Protein AF-A0A7X8KWK8-F1 (afdb_monomer)

Radius of gyration: 16.05 Å; Cα contacts (8 Å, |Δi|>4): 42; chains: 1; bounding box: 39×16×37 Å

Mean predicted aligned error: 6.07 Å

Solvent-accessible surface area (backbone atoms only — not comparable to full-atom values): 3906 Å² total; per-resid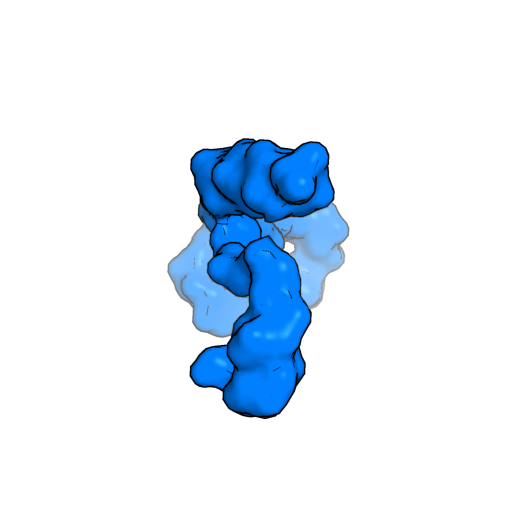ue (Å²): 126,99,63,60,65,74,56,61,75,69,43,89,71,90,78,69,51,65,50,71,47,63,52,88,80,44,56,76,66,60,36,54,53,49,32,68,74,70,73,47,94,64,69,44,77,52,62,34,62,66,45,49,53,50,48,56,55,58,73,74,108

Foldseek 3Di:
DPDDPVCVVVDLDDFDQFAWDALVPDDPVVSVVCCVVVVDNHIDDPGPVVRVVVVVVSVVD

Secondary structure (DSSP, 8-state):
--S-HHHHHH-S-------EE-TTSS-HHHHHHHHHHH---S-EE---HHHHHHHHHHHH-

Structure (mmCIF, N/CA/C/O backbone):
data_AF-A0A7X8KWK8-F1
#
_entry.id   AF-A0A7X8KWK8-F1
#
loop_
_atom_site.group_PDB
_atom_site.id
_atom_site.type_symbol
_atom_site.label_atom_id
_atom_site.label_alt_id
_atom_site.label_comp_id
_atom_site.label_asym_id
_atom_site.label_entity_id
_atom_site.label_seq_id
_atom_site.pdbx_PDB_ins_code
_atom_site.Cartn_x
_atom_site.Cartn_y
_atom_s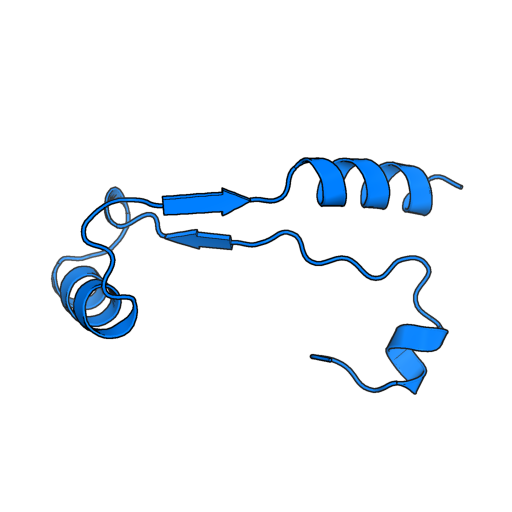ite.Cartn_z
_atom_site.occupancy
_atom_site.B_iso_or_equiv
_atom_site.auth_seq_id
_atom_site.auth_comp_id
_atom_site.auth_asym_id
_atom_site.auth_atom_id
_atom_site.pdbx_PDB_model_num
ATOM 1 N N . ALA A 1 1 ? -11.633 2.717 -6.935 1.00 66.94 1 ALA A N 1
ATOM 2 C CA . ALA A 1 1 ? -11.067 2.111 -5.713 1.00 66.94 1 ALA A CA 1
ATOM 3 C C . ALA A 1 1 ? -10.595 0.695 -6.036 1.00 66.94 1 ALA A C 1
ATOM 5 O O . ALA A 1 1 ? -11.140 0.103 -6.957 1.00 66.94 1 ALA A O 1
ATOM 6 N N . ASN A 1 2 ? -9.579 0.173 -5.339 1.00 83.69 2 ASN A N 1
ATOM 7 C CA . ASN A 1 2 ? -8.932 -1.106 -5.691 1.00 83.69 2 ASN A CA 1
ATOM 8 C C . ASN A 1 2 ? -9.668 -2.357 -5.175 1.00 83.69 2 ASN A C 1
ATOM 10 O O . ASN A 1 2 ? -9.256 -3.469 -5.484 1.00 83.69 2 ASN A O 1
ATOM 14 N N . PHE A 1 3 ? -10.732 -2.183 -4.389 1.00 91.06 3 PHE A N 1
ATOM 15 C CA . PHE A 1 3 ? -11.522 -3.263 -3.798 1.00 91.06 3 PHE A CA 1
ATOM 16 C C . PHE A 1 3 ? -13.021 -3.003 -4.017 1.00 91.06 3 PHE A C 1
ATOM 18 O O . PHE A 1 3 ? -13.400 -1.838 -4.178 1.00 91.06 3 PHE A O 1
ATOM 25 N N .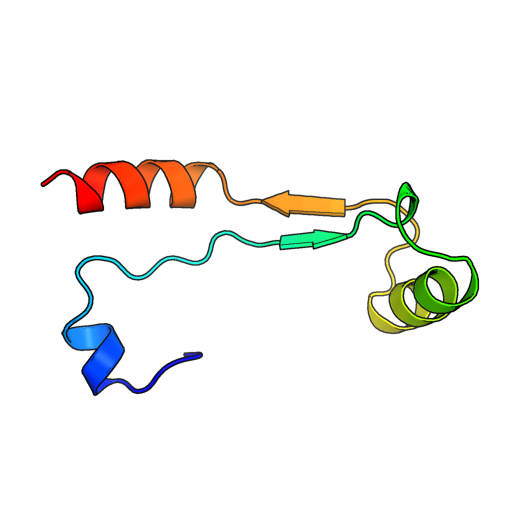 PRO A 1 4 ? -13.862 -4.055 -4.009 1.00 94.69 4 PRO A N 1
ATOM 26 C CA . PRO A 1 4 ? -15.317 -3.930 -4.045 1.00 94.69 4 PRO A CA 1
ATOM 27 C C . PRO A 1 4 ? -15.860 -3.018 -2.944 1.00 94.69 4 PRO A C 1
ATOM 29 O O . PRO A 1 4 ? -15.367 -3.029 -1.815 1.00 94.69 4 PRO A O 1
ATOM 32 N N . GLU A 1 5 ? -16.913 -2.272 -3.267 1.00 92.44 5 GLU A N 1
ATOM 33 C CA . GLU A 1 5 ? -17.530 -1.290 -2.371 1.00 92.44 5 GLU A CA 1
ATOM 34 C C . GLU A 1 5 ? -18.024 -1.923 -1.062 1.00 92.44 5 GLU A C 1
ATOM 36 O O . GLU A 1 5 ? -17.774 -1.390 0.018 1.00 92.44 5 GLU A O 1
ATOM 41 N N . ASP A 1 6 ? -18.586 -3.131 -1.137 1.00 94.44 6 ASP A N 1
ATOM 42 C CA . ASP A 1 6 ? -19.019 -3.901 0.034 1.00 94.44 6 ASP A CA 1
ATOM 43 C C . ASP A 1 6 ? -17.895 -4.166 1.043 1.00 94.44 6 ASP A C 1
ATOM 45 O O . ASP A 1 6 ? -18.140 -4.210 2.250 1.00 94.44 6 ASP A O 1
ATOM 49 N N . LEU A 1 7 ? -16.661 -4.357 0.567 1.00 92.38 7 LEU A N 1
ATOM 50 C CA . LEU A 1 7 ? -15.503 -4.561 1.438 1.00 92.38 7 LEU A CA 1
ATOM 51 C C . LEU A 1 7 ? -15.011 -3.238 2.015 1.00 92.38 7 LEU A C 1
ATOM 53 O O . LEU A 1 7 ? -14.644 -3.187 3.185 1.00 92.38 7 LEU A O 1
ATOM 57 N N . LEU A 1 8 ? -15.033 -2.170 1.217 1.00 91.81 8 LEU A N 1
ATOM 58 C CA . LEU A 1 8 ? -14.626 -0.837 1.659 1.00 91.81 8 LEU A CA 1
ATOM 59 C C . LEU A 1 8 ? -15.561 -0.295 2.744 1.00 91.81 8 LEU A C 1
ATOM 61 O O . LEU A 1 8 ? -15.083 0.264 3.725 1.00 91.81 8 LEU A O 1
ATOM 65 N N . ASN A 1 9 ? -16.866 -0.534 2.613 1.00 92.06 9 ASN A N 1
ATOM 66 C CA . ASN A 1 9 ? -17.875 -0.087 3.575 1.00 92.06 9 ASN A CA 1
ATOM 67 C C . ASN A 1 9 ? -17.832 -0.863 4.900 1.00 92.06 9 ASN A C 1
ATOM 69 O O . ASN A 1 9 ? -18.232 -0.338 5.936 1.00 92.06 9 ASN A O 1
ATOM 73 N N . LYS A 1 10 ? -17.351 -2.113 4.880 1.00 94.12 10 LYS A N 1
ATOM 74 C CA 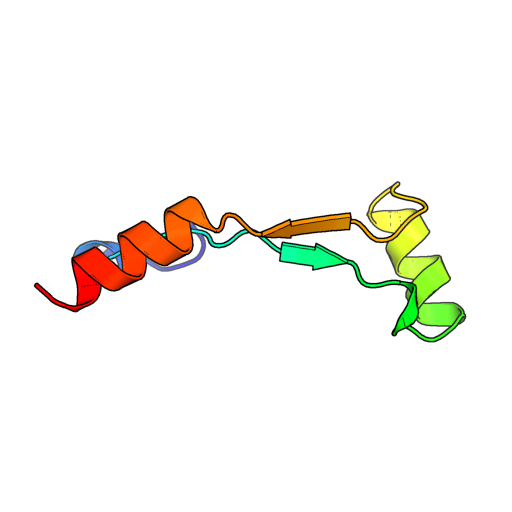. LYS A 1 10 ? -17.178 -2.950 6.083 1.00 94.12 10 LYS A CA 1
ATOM 75 C C . LYS A 1 10 ? -15.795 -2.809 6.717 1.00 94.12 10 LYS A C 1
ATOM 77 O O . LYS A 1 10 ? -15.583 -3.280 7.833 1.00 94.12 10 LYS A O 1
ATOM 82 N N . ALA A 1 11 ? -14.839 -2.215 6.009 1.00 90.56 11 ALA A N 1
ATOM 83 C CA . ALA A 1 11 ? -13.484 -2.051 6.502 1.00 90.56 11 ALA A CA 1
ATOM 84 C C . ALA A 1 11 ? -13.438 -1.009 7.627 1.00 90.56 11 ALA A C 1
ATOM 86 O O . ALA A 1 11 ? -13.977 0.087 7.513 1.00 90.56 11 ALA A O 1
ATOM 87 N N . LYS A 1 12 ? -12.720 -1.340 8.705 1.00 90.62 12 LYS A N 1
ATOM 88 C CA . LYS A 1 12 ? -12.515 -0.452 9.860 1.00 90.62 12 LYS A CA 1
ATOM 89 C C . LYS A 1 12 ? -11.758 0.833 9.501 1.00 90.62 12 LYS A C 1
ATOM 91 O O . LYS A 1 12 ? -11.979 1.876 10.102 1.00 90.62 12 LYS A O 1
ATOM 96 N N . SER A 1 13 ? -10.852 0.749 8.531 1.00 91.44 13 SER A N 1
ATOM 97 C CA . SER A 1 13 ? -10.103 1.882 7.998 1.00 91.44 13 SER A CA 1
ATOM 98 C C . SER A 1 13 ? -9.671 1.580 6.566 1.00 91.44 13 SER A C 1
ATOM 100 O O . SER A 1 13 ? -9.229 0.469 6.263 1.00 91.44 13 SER A O 1
ATOM 102 N N . VAL A 1 14 ? -9.779 2.574 5.685 1.00 91.81 14 VAL A N 1
ATOM 103 C CA . VAL A 1 14 ? -9.319 2.508 4.293 1.00 91.81 14 VAL A CA 1
ATOM 104 C C . VAL A 1 14 ? -8.315 3.634 4.075 1.00 91.81 14 VAL A C 1
ATOM 106 O O . VAL A 1 14 ? -8.671 4.812 4.110 1.00 91.81 14 VAL A O 1
ATOM 109 N N . LYS A 1 15 ? -7.046 3.283 3.847 1.00 90.62 15 LYS A N 1
ATOM 110 C CA . LYS A 1 15 ? -5.956 4.239 3.595 1.00 90.62 15 LYS A CA 1
ATOM 111 C C . LYS A 1 15 ? -5.034 3.725 2.494 1.00 90.62 15 LYS A C 1
ATOM 113 O O . LYS A 1 15 ? -4.875 2.522 2.301 1.00 90.62 15 LYS A O 1
ATOM 118 N N . HIS A 1 16 ? -4.374 4.652 1.808 1.00 90.50 16 HIS A N 1
ATOM 119 C CA . HIS A 1 16 ? -3.262 4.350 0.910 1.00 90.50 16 HIS A CA 1
ATOM 120 C C . HIS A 1 16 ? -1.949 4.757 1.573 1.00 90.50 16 HIS A C 1
ATOM 122 O O . HIS A 1 16 ? -1.812 5.888 2.039 1.00 90.50 16 HIS A O 1
ATOM 128 N N . PHE A 1 17 ? -0.974 3.852 1.594 1.00 93.00 17 PHE A N 1
ATOM 129 C CA . PHE A 1 17 ? 0.322 4.091 2.239 1.00 93.00 17 PHE A CA 1
ATOM 130 C C . PHE A 1 17 ? 1.385 4.639 1.283 1.00 93.00 17 PHE A C 1
ATOM 132 O O . PHE A 1 17 ? 2.497 4.933 1.709 1.00 93.00 17 PHE A O 1
ATOM 139 N N . GLY A 1 18 ? 1.035 4.820 0.008 1.00 90.38 18 GLY A N 1
ATOM 140 C CA . GLY A 1 18 ? 1.976 5.195 -1.040 1.00 90.38 18 GLY A CA 1
ATOM 141 C C . GLY A 1 18 ? 2.798 3.997 -1.507 1.00 90.38 18 GLY A C 1
ATOM 142 O O . GLY A 1 18 ? 2.295 2.875 -1.550 1.00 90.38 18 GLY A O 1
ATOM 143 N N . GLY A 1 19 ? 4.051 4.241 -1.875 1.00 87.88 19 GLY A N 1
ATOM 144 C CA . GLY A 1 19 ? 4.958 3.203 -2.350 1.00 87.88 19 G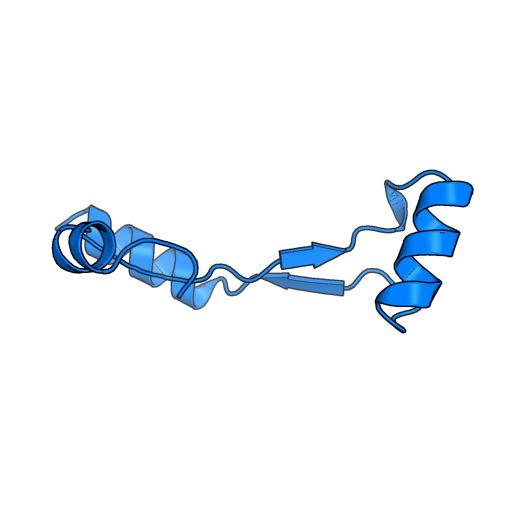LY A CA 1
ATOM 145 C C . GLY A 1 19 ? 6.366 3.734 -2.565 1.00 87.88 19 GLY A C 1
ATOM 146 O O . GLY A 1 19 ? 6.609 4.942 -2.513 1.00 87.88 19 GLY A O 1
ATOM 147 N N . GLU A 1 20 ? 7.301 2.826 -2.813 1.00 88.44 20 GLU A N 1
ATOM 148 C CA . GLU A 1 20 ? 8.694 3.173 -3.059 1.00 88.44 20 GLU A CA 1
ATOM 149 C C . GLU A 1 20 ? 9.285 2.398 -4.237 1.00 88.44 20 GLU A C 1
ATOM 151 O O . GLU A 1 20 ? 8.972 1.232 -4.472 1.00 88.44 20 GLU A O 1
ATOM 156 N N . PHE A 1 21 ? 10.175 3.068 -4.965 1.00 84.81 21 PHE A N 1
ATOM 157 C CA . PHE A 1 21 ? 11.044 2.478 -5.969 1.00 84.81 21 PHE A CA 1
ATOM 158 C C . PHE A 1 21 ? 12.472 2.504 -5.438 1.00 84.81 21 PHE A C 1
ATOM 160 O O . PHE A 1 21 ? 13.094 3.566 -5.372 1.00 84.81 21 PHE A O 1
ATOM 167 N N . ILE A 1 22 ? 12.996 1.331 -5.075 1.00 85.50 22 ILE A N 1
ATOM 168 C CA . ILE A 1 22 ? 14.391 1.166 -4.656 1.00 85.50 22 ILE A CA 1
ATOM 169 C C . ILE A 1 22 ? 15.170 0.516 -5.802 1.00 85.50 22 ILE A C 1
ATOM 171 O O . ILE A 1 22 ? 15.389 -0.696 -5.836 1.00 85.50 22 ILE A O 1
ATOM 175 N N . PHE A 1 23 ? 15.630 1.333 -6.745 1.00 81.81 23 PHE A N 1
ATOM 176 C CA . PHE A 1 23 ? 16.420 0.885 -7.892 1.00 81.81 23 PHE A CA 1
ATOM 177 C C . PHE A 1 23 ? 17.804 0.366 -7.500 1.00 81.81 23 PHE A C 1
ATOM 179 O O . PHE A 1 23 ? 18.432 -0.341 -8.288 1.00 81.81 23 PHE A O 1
ATOM 186 N N . LYS A 1 24 ? 18.312 0.719 -6.313 1.00 80.81 24 LYS A N 1
ATOM 187 C CA . LYS A 1 24 ? 19.552 0.143 -5.763 1.00 80.81 24 LYS A CA 1
ATOM 188 C C . LYS A 1 24 ? 19.444 -1.347 -5.436 1.00 80.81 24 LYS A C 1
ATOM 190 O O . LYS A 1 24 ? 20.468 -2.017 -5.414 1.00 80.81 24 LYS A O 1
ATOM 195 N N . LYS A 1 25 ? 18.234 -1.850 -5.183 1.00 82.00 25 LYS A N 1
ATOM 1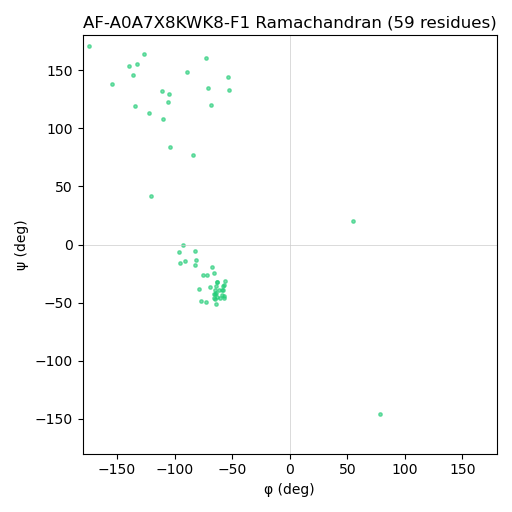96 C CA . LYS A 1 25 ? 17.982 -3.265 -4.874 1.00 82.00 25 LYS A CA 1
ATOM 197 C C . LYS A 1 25 ? 17.550 -4.082 -6.101 1.00 82.00 25 LYS A C 1
ATOM 199 O O . LYS A 1 25 ? 17.440 -5.295 -5.992 1.00 82.00 25 LYS A O 1
ATOM 204 N N . MET A 1 26 ? 17.315 -3.437 -7.248 1.00 83.50 26 MET A N 1
ATOM 205 C CA . MET A 1 26 ? 16.890 -4.083 -8.498 1.00 83.50 26 MET A CA 1
ATOM 206 C C . MET A 1 26 ? 18.090 -4.512 -9.347 1.00 83.50 26 MET A C 1
ATOM 208 O O . MET A 1 26 ? 19.115 -3.823 -9.379 1.00 83.50 26 MET A O 1
ATOM 212 N N . ASN A 1 27 ? 17.946 -5.606 -10.098 1.00 86.69 27 ASN A N 1
ATOM 213 C CA . ASN A 1 27 ? 18.952 -6.014 -11.082 1.00 86.69 27 ASN A CA 1
ATOM 214 C C . ASN A 1 27 ? 18.931 -5.081 -12.322 1.00 86.69 27 ASN A C 1
ATOM 216 O O . ASN A 1 27 ? 17.985 -4.320 -12.540 1.00 86.69 27 ASN A O 1
ATOM 220 N N . PHE A 1 28 ? 20.013 -5.061 -13.116 1.00 85.19 28 PHE A N 1
ATOM 221 C CA . PHE A 1 28 ? 20.201 -4.056 -14.181 1.00 85.19 28 PHE A CA 1
ATOM 222 C C . PHE A 1 28 ? 19.071 -4.042 -15.226 1.00 85.19 28 PHE A C 1
ATOM 224 O O . PHE A 1 28 ? 18.692 -2.963 -15.687 1.00 85.19 28 PHE A O 1
ATOM 231 N N . MET A 1 29 ? 18.508 -5.209 -15.561 1.00 87.06 29 MET A N 1
ATOM 232 C CA . MET A 1 29 ? 17.411 -5.335 -16.527 1.00 87.06 29 MET A CA 1
ATOM 233 C C . MET A 1 29 ? 16.079 -4.828 -15.960 1.00 87.06 29 MET A C 1
ATOM 235 O O . MET A 1 29 ? 15.443 -3.977 -16.585 1.00 87.06 29 MET A O 1
ATOM 239 N N . GLU A 1 30 ? 15.680 -5.262 -14.758 1.00 83.75 30 GLU A N 1
ATOM 240 C CA . GLU A 1 30 ? 14.468 -4.757 -14.090 1.00 83.75 30 GLU A CA 1
ATOM 241 C C . GLU A 1 30 ? 14.549 -3.247 -13.885 1.00 83.75 30 GLU A C 1
ATOM 243 O O . GLU A 1 30 ? 13.615 -2.509 -14.199 1.00 83.75 30 GLU A O 1
ATOM 248 N N . LYS A 1 31 ? 15.713 -2.761 -13.443 1.00 85.44 31 LYS A N 1
ATOM 249 C CA . LYS A 1 31 ? 15.979 -1.336 -13.264 1.00 85.44 31 LYS A CA 1
ATOM 250 C C . LYS A 1 31 ? 15.771 -0.551 -14.557 1.00 85.44 31 LYS A C 1
ATOM 252 O O . LYS A 1 31 ? 15.176 0.523 -14.511 1.00 85.44 31 LYS A O 1
ATOM 257 N N . ALA A 1 32 ? 16.248 -1.051 -15.698 1.00 84.88 32 ALA A N 1
ATOM 258 C CA . ALA A 1 32 ? 16.079 -0.380 -16.987 1.00 84.88 32 ALA A CA 1
ATOM 259 C C . ALA A 1 32 ? 14.604 -0.320 -17.422 1.00 84.88 32 ALA A C 1
ATOM 261 O O . ALA A 1 32 ? 14.137 0.736 -17.858 1.00 84.88 32 ALA A O 1
ATOM 262 N N . ILE A 1 33 ? 13.858 -1.416 -17.243 1.00 85.62 33 ILE A N 1
ATOM 263 C CA . ILE A 1 33 ? 12.426 -1.495 -17.567 1.00 85.62 33 ILE A CA 1
ATOM 264 C C . ILE A 1 33 ? 11.623 -0.531 -16.685 1.00 85.62 33 ILE A C 1
ATOM 266 O O . ILE A 1 33 ? 10.884 0.313 -17.197 1.00 85.62 33 ILE A O 1
ATOM 270 N N . VAL A 1 34 ? 11.816 -0.591 -15.365 1.00 83.88 34 VAL A N 1
ATOM 271 C CA . VAL A 1 34 ? 11.084 0.250 -14.408 1.00 83.88 34 VAL A CA 1
ATOM 272 C C . VAL A 1 34 ? 11.419 1.729 -14.618 1.00 83.88 34 VAL A C 1
ATOM 274 O O . VAL A 1 34 ? 10.509 2.553 -14.669 1.00 83.88 34 VAL A O 1
ATOM 277 N N . LYS A 1 35 ? 12.689 2.093 -14.850 1.00 81.88 35 LYS A N 1
ATOM 278 C CA . LYS A 1 35 ? 13.061 3.486 -15.170 1.00 81.88 35 LYS A CA 1
ATOM 279 C C . LYS A 1 35 ? 12.350 4.017 -16.415 1.00 81.88 35 LYS A C 1
ATOM 281 O O . LYS A 1 35 ? 11.933 5.175 -16.433 1.00 81.88 35 LYS A O 1
ATOM 286 N N . LYS A 1 36 ? 12.193 3.178 -17.444 1.00 83.44 36 LYS A N 1
ATOM 287 C CA . LYS A 1 36 ? 11.527 3.554 -18.698 1.00 83.44 36 LYS A CA 1
ATOM 288 C C . LYS A 1 36 ? 10.021 3.773 -18.520 1.00 83.44 36 LYS A C 1
ATOM 290 O O . LYS A 1 36 ? 9.478 4.690 -19.127 1.00 83.44 36 LYS A O 1
ATOM 295 N N . ILE A 1 37 ? 9.367 2.975 -17.674 1.00 82.75 37 ILE A N 1
ATOM 296 C CA . ILE A 1 37 ? 7.923 3.075 -17.400 1.00 82.75 37 ILE A CA 1
ATOM 297 C C . ILE A 1 37 ? 7.619 4.247 -16.462 1.00 82.75 37 ILE A C 1
ATOM 299 O O . ILE A 1 37 ? 6.739 5.060 -16.735 1.00 82.75 37 ILE A O 1
ATOM 303 N N . VAL A 1 38 ? 8.362 4.348 -15.360 1.00 78.50 38 VAL A N 1
ATOM 304 C CA . VAL A 1 38 ? 8.071 5.287 -14.266 1.00 78.50 38 VAL A CA 1
ATOM 305 C C . VAL A 1 38 ? 8.598 6.697 -14.577 1.00 78.50 38 VAL A C 1
ATOM 307 O O . VAL A 1 38 ? 8.210 7.654 -13.916 1.00 78.50 38 VAL A O 1
ATOM 310 N N . LYS A 1 39 ? 9.459 6.854 -15.599 1.00 78.19 39 LYS A N 1
ATOM 311 C CA . LYS A 1 39 ? 10.136 8.115 -15.980 1.00 78.19 39 LYS A CA 1
ATOM 312 C C . LYS A 1 39 ? 10.921 8.774 -14.833 1.00 78.19 39 LYS A C 1
ATOM 314 O O . LYS A 1 39 ? 11.235 9.959 -14.891 1.00 78.19 39 LYS A O 1
ATOM 319 N N . VAL A 1 40 ? 11.262 8.010 -13.797 1.00 75.69 40 VAL A N 1
ATOM 320 C CA . VAL A 1 40 ? 12.057 8.455 -12.646 1.00 75.69 40 VAL A CA 1
ATOM 321 C C . VAL A 1 40 ? 13.418 7.767 -12.710 1.00 75.69 40 VAL A C 1
ATOM 323 O O . VAL A 1 40 ? 13.506 6.561 -12.937 1.00 75.69 40 VAL A O 1
ATOM 326 N N . SER A 1 41 ? 14.496 8.535 -12.548 1.00 70.12 41 SER A N 1
ATOM 327 C CA . SER A 1 41 ? 15.875 8.065 -12.740 1.00 70.12 41 SER A CA 1
ATOM 328 C C . SER A 1 41 ? 16.574 7.613 -11.449 1.00 70.12 41 SER A C 1
ATOM 330 O O . SER A 1 41 ? 17.589 6.906 -11.532 1.00 70.12 41 SER A O 1
ATOM 332 N N . SER A 1 42 ? 16.032 7.971 -10.283 1.00 75.94 42 SER A N 1
ATOM 333 C CA . SER A 1 42 ? 16.597 7.733 -8.949 1.00 75.94 42 SER A CA 1
ATOM 334 C C . SER A 1 42 ? 15.615 7.025 -8.019 1.00 75.94 42 SER A C 1
ATOM 336 O O . SER A 1 42 ? 14.414 7.008 -8.280 1.00 75.94 42 SER A O 1
ATOM 338 N N . ASP A 1 43 ? 16.119 6.477 -6.911 1.00 80.06 43 ASP A N 1
ATOM 339 C CA . ASP A 1 43 ? 15.264 5.942 -5.847 1.0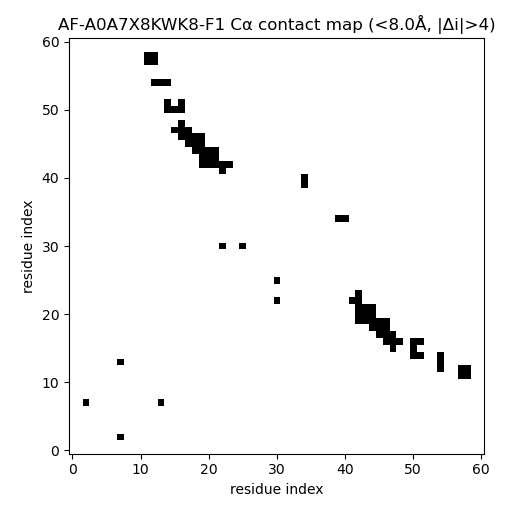0 80.06 43 ASP A CA 1
ATOM 340 C C . ASP A 1 43 ? 14.248 7.011 -5.420 1.00 80.06 43 ASP A C 1
ATOM 342 O O . ASP A 1 43 ? 14.605 8.178 -5.231 1.00 80.06 43 ASP A O 1
ATOM 346 N N . LYS A 1 44 ? 12.979 6.621 -5.309 1.00 82.56 44 LYS A N 1
ATOM 347 C CA . LYS A 1 44 ? 11.896 7.509 -4.881 1.00 82.56 44 LYS A CA 1
ATOM 348 C C . LYS A 1 44 ? 11.057 6.774 -3.859 1.00 82.56 44 LYS A C 1
ATOM 350 O O . LYS A 1 44 ? 10.466 5.749 -4.178 1.00 82.56 44 LYS A O 1
ATOM 355 N N . SER A 1 45 ? 10.990 7.321 -2.656 1.00 85.38 45 SER A N 1
ATOM 356 C CA . SER A 1 45 ? 10.051 6.877 -1.636 1.00 85.38 45 SER A CA 1
ATOM 357 C C . SER A 1 45 ? 8.951 7.924 -1.533 1.00 85.38 45 SER A C 1
ATOM 359 O O . SER A 1 45 ? 9.237 9.102 -1.330 1.00 85.38 45 SER A O 1
ATOM 361 N N . ASP A 1 46 ? 7.707 7.506 -1.740 1.00 87.12 46 ASP A N 1
ATOM 362 C CA . ASP A 1 46 ? 6.521 8.324 -1.483 1.00 87.12 46 ASP A CA 1
ATOM 363 C C . ASP A 1 46 ? 5.627 7.624 -0.455 1.00 87.12 46 ASP A C 1
ATOM 365 O O . ASP A 1 46 ? 4.406 7.538 -0.602 1.00 87.12 46 ASP A O 1
ATOM 369 N N . ILE A 1 47 ? 6.258 7.057 0.577 1.00 92.69 47 ILE A N 1
ATOM 370 C CA . ILE A 1 47 ? 5.548 6.438 1.691 1.00 92.69 47 ILE A CA 1
ATOM 371 C C . ILE A 1 47 ? 4.840 7.534 2.494 1.00 92.69 47 ILE A C 1
ATOM 373 O O . ILE A 1 47 ? 5.454 8.447 3.049 1.00 92.69 47 ILE A O 1
ATOM 377 N N . LYS A 1 48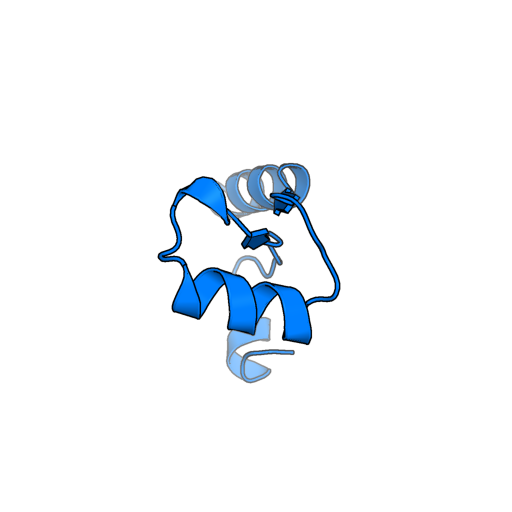 ? 3.514 7.429 2.586 1.00 92.25 48 LYS A N 1
ATOM 378 C CA . LYS A 1 48 ? 2.656 8.358 3.327 1.00 92.25 48 LYS A CA 1
ATOM 379 C C . LYS A 1 48 ? 2.620 7.962 4.800 1.00 92.25 48 LYS A C 1
ATOM 381 O O . LYS A 1 48 ? 1.653 7.372 5.280 1.00 92.25 48 LYS A O 1
ATOM 386 N N . HIS A 1 49 ? 3.687 8.293 5.525 1.00 92.88 49 HIS A N 1
ATOM 387 C CA . HIS A 1 49 ? 3.821 7.970 6.950 1.00 92.88 49 HIS A CA 1
ATOM 388 C C . HIS A 1 49 ? 2.671 8.512 7.813 1.00 92.88 49 HIS A C 1
ATOM 390 O O . HIS A 1 49 ? 2.292 7.875 8.791 1.00 92.88 49 HIS A O 1
ATOM 396 N N . GLU A 1 50 ? 2.085 9.651 7.447 1.00 93.25 50 GLU A N 1
ATOM 397 C CA . GLU A 1 50 ? 0.907 10.208 8.124 1.00 93.25 50 GLU A CA 1
ATOM 398 C C . GLU A 1 50 ? -0.309 9.283 8.015 1.00 93.25 50 GLU A C 1
ATOM 400 O O . GLU A 1 50 ? -0.936 8.977 9.028 1.00 93.25 50 GLU A O 1
ATOM 405 N N . ASN A 1 51 ? -0.578 8.742 6.822 1.00 93.06 51 ASN A N 1
ATOM 406 C CA . ASN A 1 51 ? -1.668 7.789 6.606 1.00 93.06 51 ASN A CA 1
ATOM 407 C C . ASN A 1 51 ? -1.447 6.491 7.388 1.00 93.06 51 ASN A C 1
ATOM 409 O O . ASN A 1 51 ? -2.405 5.916 7.897 1.00 93.06 51 ASN A O 1
ATOM 413 N N . ILE A 1 52 ? -0.192 6.045 7.513 1.00 93.94 52 ILE A N 1
ATOM 414 C CA . ILE A 1 52 ? 0.172 4.872 8.320 1.00 93.94 52 ILE A CA 1
ATOM 415 C C . ILE A 1 52 ? -0.101 5.139 9.805 1.00 93.94 52 ILE A C 1
ATOM 417 O O . ILE A 1 52 ? -0.715 4.313 10.478 1.00 93.94 52 ILE A O 1
ATOM 421 N N . LYS A 1 53 ? 0.314 6.304 10.321 1.00 94.69 53 LYS A N 1
ATOM 422 C CA . LYS A 1 53 ? 0.048 6.698 11.714 1.00 94.69 53 LYS A CA 1
ATOM 423 C C . LYS A 1 53 ? -1.450 6.781 11.989 1.00 94.69 53 LYS A C 1
ATOM 425 O O . LYS A 1 53 ? -1.919 6.254 12.993 1.00 94.69 53 LYS A O 1
ATOM 430 N N . GLN A 1 54 ? -2.202 7.407 11.087 1.00 93.25 54 GLN A N 1
ATOM 431 C CA . GLN A 1 54 ? -3.644 7.548 11.234 1.00 93.25 54 GLN A CA 1
ATOM 432 C C . GLN A 1 54 ? -4.350 6.186 11.193 1.00 93.25 54 GLN A C 1
ATOM 434 O O . GLN A 1 54 ? -5.192 5.918 12.044 1.00 93.25 54 GLN A O 1
ATOM 439 N N . PHE A 1 55 ? -3.947 5.302 10.276 1.00 94.31 55 PHE A N 1
ATOM 440 C CA . PHE A 1 55 ? -4.433 3.923 10.218 1.00 94.31 55 PHE A CA 1
ATOM 441 C C . PHE A 1 55 ? -4.184 3.173 11.534 1.00 94.31 55 PHE A C 1
ATOM 443 O O . PHE A 1 55 ? -5.090 2.534 12.059 1.00 94.31 55 PHE A O 1
ATOM 450 N N . ALA A 1 56 ? -2.980 3.281 12.107 1.00 94.12 56 ALA A N 1
ATOM 451 C CA . ALA A 1 56 ? -2.646 2.619 13.368 1.00 94.12 56 ALA A CA 1
ATOM 452 C C . ALA A 1 56 ? -3.524 3.102 14.539 1.00 94.12 56 ALA A C 1
ATOM 454 O O . ALA A 1 56 ? -3.962 2.287 15.348 1.00 94.12 56 ALA A O 1
ATOM 455 N N . ILE A 1 57 ? -3.821 4.406 14.602 1.00 94.56 57 ILE A N 1
ATOM 456 C CA . ILE A 1 57 ? -4.730 4.986 15.605 1.00 94.56 57 ILE A CA 1
ATOM 457 C C . ILE A 1 57 ? -6.165 4.481 15.398 1.00 94.56 57 ILE A C 1
ATOM 459 O O . ILE A 1 57 ? -6.821 4.078 16.356 1.00 94.56 57 ILE A O 1
ATOM 463 N N . GLU A 1 58 ? -6.655 4.490 14.156 1.00 92.56 58 GLU A N 1
ATOM 464 C CA . GLU A 1 58 ? -8.003 4.022 13.806 1.00 92.56 58 GLU A CA 1
ATOM 465 C C . GLU A 1 58 ? -8.181 2.521 14.100 1.00 92.56 58 GLU A C 1
ATOM 467 O O . GLU A 1 58 ? -9.260 2.100 14.505 1.00 92.56 58 GLU A O 1
ATOM 472 N N . MET A 1 59 ? -7.122 1.714 13.972 1.00 91.44 59 MET A N 1
ATOM 473 C CA . MET A 1 59 ? -7.150 0.278 14.268 1.00 91.44 59 MET A CA 1
ATOM 474 C C . MET A 1 59 ? -7.154 -0.058 15.766 1.00 91.44 59 MET A C 1
ATOM 476 O O . MET A 1 59 ? -7.652 -1.127 16.121 1.00 91.44 59 MET A O 1
ATOM 480 N N . GLN A 1 60 ? -6.626 0.816 16.628 1.00 87.94 60 GLN A N 1
ATOM 481 C CA . GLN A 1 60 ? -6.599 0.614 18.087 1.00 87.94 60 GLN A CA 1
ATOM 482 C C . GLN A 1 60 ? -7.905 1.005 18.796 1.00 87.94 60 GLN A C 1
ATOM 484 O O . GLN A 1 60 ? -8.107 0.589 19.934 1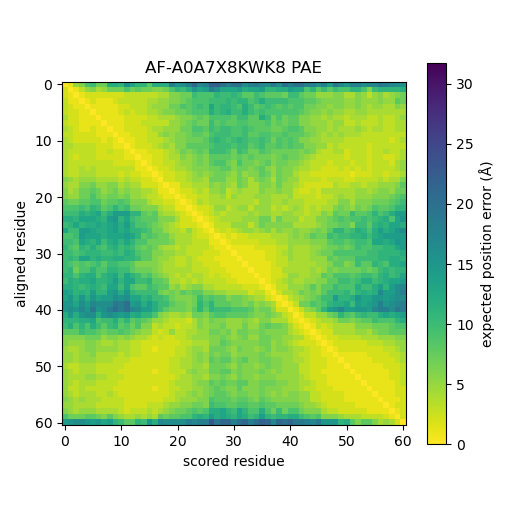.00 87.94 60 GLN A O 1
ATOM 489 N N . LYS A 1 61 ? -8.765 1.799 18.149 1.00 66.69 61 LYS A N 1
ATOM 490 C CA . LYS A 1 61 ? -10.108 2.149 18.646 1.00 66.69 61 LYS A CA 1
ATOM 491 C C . LYS A 1 61 ? -11.100 1.018 18.444 1.00 66.69 61 LYS A C 1
ATOM 493 O O . LYS A 1 61 ? -11.990 0.851 19.295 1.00 66.69 61 LYS A O 1
#

Sequence (61 aa):
ANFPEDLLNKAKSVKHFGGEFIFKKMNFMEKAIVKKIVKVSSDKSDIKHENIKQFAIEMQK

pLDDT: mean 87.03, std 6.71, range [66.69, 94.69]